Protein AF-A0A060Z0V4-F1 (afdb_monomer)

InterPro domains:
  IPR027417 P-loop containing nucleoside triphosphate hydrolase [G3DSA:3.40.50.300] (7-67)

Secondary structure (DSSP, 8-state):
--HHHHHHHHHSSPPTT----SS----S-------SS-----HHHHTT-TTSTTGGGGGG-HHHHT-

Foldseek 3Di:
DAPQVVVCVVVVDHQPPDDDDPDHRCPADDDDDDDPDRDDDFQVRQLPDPVHPNVVVPVVDPVRRVD

Mean predicted aligned error: 6.62 Å

Radius of gyration: 13.01 Å; Cα contacts (8 Å, |Δi|>4): 48; chains: 1; bounding box: 28×27×29 Å

Organism: Oncorhynchus mykiss (NCBI:txid8022)

Solvent-accessible surface area (backbone atoms only — not comparable to full-atom values): 4660 Å² total; per-residue (Å²): 132,62,67,68,58,55,51,27,65,77,64,75,42,86,60,89,90,67,62,91,60,100,56,97,59,79,86,51,90,81,88,86,74,94,66,99,62,95,79,86,78,56,43,70,62,43,36,68,38,87,94,41,98,36,50,84,54,56,87,66,38,66,79,62,34,73,86

Structure (mmCIF, N/CA/C/O backbone):
data_AF-A0A060Z0V4-F1
#
_entry.id   AF-A0A060Z0V4-F1
#
loop_
_atom_site.group_PDB
_atom_site.id
_atom_site.type_symbol
_atom_site.label_atom_id
_atom_site.label_alt_id
_atom_site.label_comp_id
_atom_site.label_asym_id
_atom_site.label_entity_id
_atom_site.label_seq_id
_atom_site.pdbx_PDB_ins_code
_atom_site.Cartn_x
_atom_site.Cartn_y
_atom_site.Cartn_z
_atom_site.occupancy
_atom_site.B_iso_or_equiv
_atom_site.auth_seq_id
_atom_site.auth_comp_id
_atom_site.auth_asym_id
_atom_site.auth_atom_id
_atom_site.pdbx_PDB_model_num
ATOM 1 N N . MET A 1 1 ? 8.566 16.964 4.912 1.00 44.06 1 MET A N 1
ATOM 2 C CA . MET A 1 1 ? 7.244 17.111 5.557 1.00 44.06 1 MET A CA 1
ATOM 3 C C . MET A 1 1 ? 6.580 15.745 5.509 1.00 44.06 1 MET A C 1
ATOM 5 O O . MET A 1 1 ? 6.377 15.225 4.423 1.00 44.06 1 MET A O 1
ATOM 9 N N . PHE A 1 2 ? 6.418 15.111 6.667 1.00 54.91 2 PHE A N 1
ATOM 10 C CA . PHE A 1 2 ? 6.079 13.694 6.816 1.00 54.91 2 PHE A CA 1
ATOM 11 C C . PHE A 1 2 ? 4.661 13.408 6.312 1.00 54.91 2 PHE A C 1
ATOM 13 O O . PHE A 1 2 ? 3.692 13.821 6.947 1.00 54.91 2 PHE A O 1
ATOM 20 N N . LEU A 1 3 ? 4.535 12.705 5.182 1.00 63.41 3 LEU A N 1
ATOM 21 C CA . LEU A 1 3 ? 3.230 12.302 4.646 1.00 63.41 3 LEU A CA 1
ATOM 22 C C . LEU A 1 3 ? 2.452 11.481 5.689 1.00 63.41 3 LEU A C 1
ATOM 24 O O . LEU A 1 3 ? 1.264 11.709 5.892 1.00 63.41 3 LEU A O 1
ATOM 28 N N . SER A 1 4 ? 3.153 10.617 6.431 1.00 67.06 4 SER A N 1
ATOM 29 C CA . SER A 1 4 ? 2.590 9.837 7.537 1.00 67.06 4 SER A CA 1
ATOM 30 C C . SER A 1 4 ? 2.034 10.697 8.675 1.00 67.06 4 SER A C 1
ATOM 32 O O . SER A 1 4 ? 0.984 10.372 9.220 1.00 67.06 4 SER A O 1
ATOM 34 N N . LEU A 1 5 ? 2.681 11.821 9.008 1.00 69.00 5 LEU A N 1
ATOM 35 C CA . LEU A 1 5 ? 2.218 12.728 10.065 1.00 69.00 5 LEU A CA 1
ATOM 36 C C . LEU A 1 5 ? 0.953 13.483 9.642 1.00 69.00 5 LEU A C 1
ATOM 38 O O . LEU A 1 5 ? 0.039 13.644 10.444 1.00 69.00 5 LEU A O 1
ATOM 42 N N . CYS A 1 6 ? 0.887 13.916 8.379 1.00 73.38 6 CYS A N 1
ATOM 43 C CA . CYS A 1 6 ? -0.308 14.551 7.827 1.00 73.38 6 CYS A CA 1
ATOM 44 C C . CYS A 1 6 ? -1.500 13.587 7.857 1.00 73.38 6 CYS A C 1
ATOM 46 O O . CYS A 1 6 ? -2.580 13.949 8.316 1.00 73.38 6 CYS A O 1
ATOM 48 N N . VAL A 1 7 ? -1.291 12.336 7.439 1.00 78.5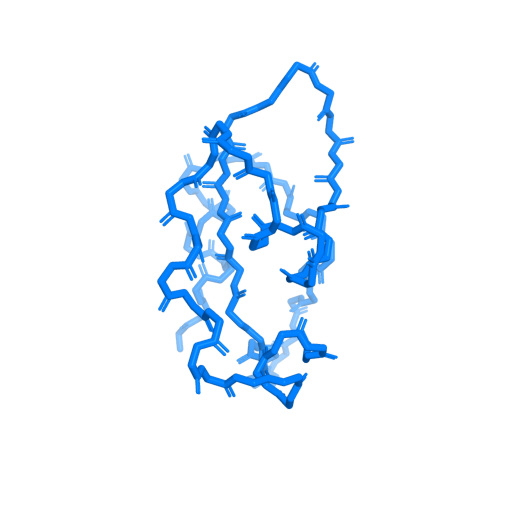6 7 VAL A N 1
ATOM 49 C CA . VAL A 1 7 ? -2.374 11.350 7.428 1.00 78.56 7 VAL A CA 1
ATOM 50 C C . VAL A 1 7 ? -2.794 10.947 8.846 1.00 78.56 7 VAL A C 1
ATOM 52 O O . VAL A 1 7 ? -3.992 10.892 9.108 1.00 78.56 7 VAL A O 1
ATOM 55 N N . ARG A 1 8 ? -1.852 10.776 9.788 1.00 79.81 8 ARG A N 1
ATOM 56 C CA . ARG A 1 8 ? -2.179 10.581 11.213 1.00 79.81 8 ARG A CA 1
ATOM 57 C C . ARG A 1 8 ? -2.998 11.740 11.775 1.00 79.81 8 ARG A C 1
ATOM 59 O O . ARG A 1 8 ? -3.925 11.507 12.536 1.00 79.81 8 ARG A O 1
ATOM 66 N N . TYR A 1 9 ? -2.654 12.979 11.428 1.00 81.62 9 TYR A N 1
ATOM 67 C CA . TYR A 1 9 ? -3.388 14.152 11.900 1.00 81.62 9 TYR A CA 1
ATOM 68 C C . TYR A 1 9 ? -4.828 14.181 11.374 1.00 81.62 9 TYR A C 1
ATOM 70 O O . TYR A 1 9 ? -5.743 14.474 12.131 1.00 81.62 9 TYR A O 1
ATOM 78 N N . VAL A 1 10 ? -5.038 13.841 10.099 1.00 83.94 10 VAL A N 1
ATOM 79 C CA . VAL A 1 10 ? -6.378 13.822 9.485 1.00 83.94 10 VAL A CA 1
ATOM 80 C C . VAL A 1 10 ? -7.235 12.664 10.000 1.00 83.94 10 VAL A C 1
ATOM 82 O O . VAL A 1 10 ? -8.440 12.831 10.162 1.00 83.94 10 VAL A O 1
ATOM 85 N N . LEU A 1 11 ? -6.637 11.493 10.227 1.00 83.19 11 LEU A N 1
ATOM 86 C CA . LEU A 1 11 ? -7.357 10.297 10.676 1.00 83.19 11 LEU A CA 1
ATOM 87 C C . LEU A 1 11 ? -7.433 10.169 12.203 1.00 83.19 11 LEU A C 1
ATOM 89 O O . LEU A 1 11 ? -8.097 9.262 12.689 1.00 83.19 11 LEU A O 1
ATOM 93 N N . GLU A 1 12 ? -6.717 11.021 12.942 1.00 83.19 12 GLU A N 1
ATOM 94 C CA . GLU A 1 12 ? -6.515 10.940 14.399 1.00 83.19 12 GLU A CA 1
ATOM 95 C C . GLU A 1 12 ? -6.080 9.542 14.896 1.00 83.19 12 GLU A C 1
ATOM 97 O O . GLU A 1 12 ? -6.214 9.204 16.070 1.00 83.19 12 GLU A O 1
ATOM 102 N N . GLN A 1 13 ? -5.507 8.733 14.002 1.00 80.38 13 GLN A N 1
ATOM 103 C CA . GLN A 1 13 ? -5.159 7.333 14.222 1.00 80.38 13 GLN A CA 1
ATOM 104 C C . GLN A 1 13 ? -3.740 7.051 13.722 1.00 80.38 13 GLN A C 1
ATOM 106 O O . GLN A 1 13 ? -3.278 7.621 12.729 1.00 80.38 13 GLN A O 1
ATOM 111 N N . ASP A 1 14 ? -3.038 6.160 14.422 1.00 76.50 14 ASP A N 1
ATOM 112 C CA . ASP A 1 14 ? -1.728 5.681 13.995 1.00 76.50 14 ASP A CA 1
ATOM 113 C C . ASP A 1 14 ? -1.837 4.740 12.789 1.00 76.50 14 ASP A C 1
ATOM 115 O O . ASP A 1 14 ? -2.741 3.918 12.691 1.00 76.50 14 ASP A O 1
ATOM 119 N N . ILE A 1 15 ? -0.892 4.869 11.856 1.00 77.31 15 ILE A N 1
ATOM 120 C CA . ILE A 1 15 ? -0.856 4.058 10.636 1.00 77.31 15 ILE A CA 1
ATOM 121 C C . ILE A 1 15 ? 0.029 2.834 10.894 1.00 77.31 15 ILE A C 1
ATOM 123 O O . ILE A 1 15 ? 1.221 3.007 11.183 1.00 77.31 15 ILE A O 1
ATOM 127 N N . PRO A 1 16 ? -0.491 1.605 10.736 1.00 74.81 16 PRO A N 1
ATOM 128 C CA . PRO A 1 16 ? 0.302 0.389 10.860 1.00 74.81 16 PRO A CA 1
ATOM 129 C C . PRO A 1 16 ? 1.532 0.420 9.946 1.00 74.81 16 PRO A C 1
ATOM 131 O O . PRO A 1 16 ? 1.431 0.693 8.752 1.00 74.81 16 PRO A O 1
ATOM 134 N N . GLY A 1 17 ? 2.712 0.150 10.507 1.00 70.50 17 GLY A N 1
ATOM 135 C CA . GLY A 1 17 ? 3.975 0.132 9.758 1.00 70.50 17 GLY A CA 1
ATOM 136 C C . GLY A 1 17 ? 4.620 1.503 9.525 1.00 70.50 17 GLY A C 1
ATOM 137 O O . GLY A 1 17 ? 5.761 1.558 9.072 1.00 70.50 17 GLY A O 1
ATOM 138 N N . SER A 1 18 ? 3.963 2.609 9.888 1.00 69.56 18 SER A N 1
ATOM 139 C CA . SER A 1 1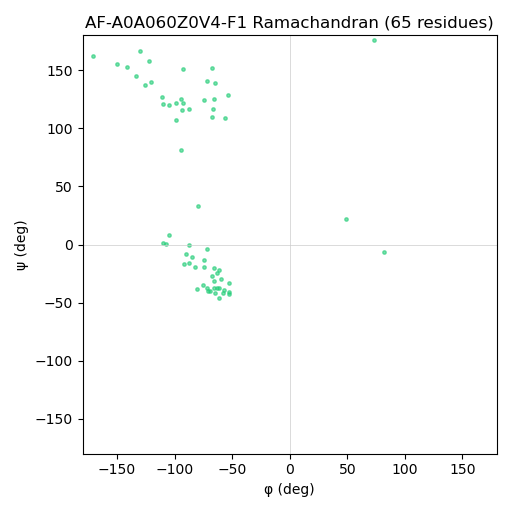8 ? 4.580 3.935 9.823 1.00 69.56 18 SER A CA 1
ATOM 140 C C . SER A 1 18 ? 5.593 4.124 10.956 1.00 69.56 18 SER A C 1
ATOM 142 O O . SER A 1 18 ? 5.248 4.036 12.134 1.00 69.56 18 SER A O 1
ATOM 144 N N . ARG A 1 19 ? 6.841 4.465 10.616 1.00 65.62 19 ARG A N 1
ATOM 145 C CA . ARG A 1 19 ? 7.829 4.983 11.575 1.00 65.62 19 ARG A CA 1
ATOM 146 C C . ARG A 1 19 ? 7.881 6.500 11.461 1.00 65.62 19 ARG A C 1
ATOM 148 O O . ARG A 1 19 ? 8.162 7.028 10.394 1.00 65.62 19 ARG A O 1
ATOM 155 N N . ILE A 1 20 ? 7.609 7.200 12.559 1.00 67.94 20 ILE A N 1
ATOM 156 C CA . ILE A 1 20 ? 7.776 8.655 12.643 1.00 67.94 20 ILE A CA 1
ATOM 157 C C . ILE A 1 20 ? 9.116 8.902 13.337 1.00 67.94 20 ILE A C 1
ATOM 159 O O . ILE A 1 20 ? 9.253 8.651 14.532 1.00 67.94 20 ILE A O 1
ATOM 163 N N . GLY A 1 21 ? 10.115 9.344 12.578 1.00 66.62 21 GLY A N 1
ATOM 164 C CA . GLY A 1 21 ? 11.438 9.710 13.086 1.00 66.62 21 GLY A CA 1
ATOM 165 C C . GLY A 1 21 ? 11.869 11.085 12.571 1.00 66.62 21 GLY A C 1
ATOM 166 O O . GLY A 1 21 ? 11.245 11.601 11.653 1.00 66.62 21 GLY A O 1
ATOM 167 N N . PRO A 1 22 ? 12.919 11.700 13.141 1.00 65.00 22 PRO A N 1
ATOM 168 C CA . PRO A 1 22 ? 13.420 13.008 12.700 1.00 65.00 22 PRO A CA 1
ATOM 169 C C . PRO A 1 22 ? 14.005 12.991 11.273 1.00 65.00 22 PRO A C 1
ATOM 171 O O . PRO A 1 22 ? 14.078 14.032 10.625 1.00 65.00 22 PRO A O 1
ATOM 174 N N . GLU A 1 23 ? 14.380 11.815 10.768 1.00 63.88 23 GLU A N 1
ATOM 175 C CA . GLU A 1 23 ? 14.872 11.586 9.405 1.00 63.88 23 GLU A CA 1
ATOM 176 C C . GLU A 1 23 ? 13.726 11.199 8.448 1.00 63.88 23 GLU A C 1
ATOM 178 O O . GLU A 1 23 ? 12.732 10.609 8.892 1.00 63.88 23 GLU A O 1
ATOM 183 N N . PRO A 1 24 ? 13.825 11.508 7.134 1.00 59.22 24 PRO A N 1
ATOM 184 C CA . PRO A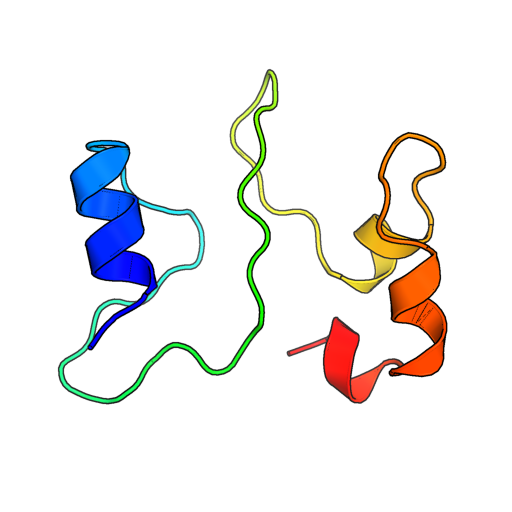 1 24 ? 12.825 11.098 6.150 1.00 59.22 24 PRO A CA 1
ATOM 185 C C . PRO A 1 24 ? 12.660 9.575 6.177 1.00 59.22 24 PRO A C 1
ATOM 187 O O . PRO A 1 24 ? 13.538 8.827 5.770 1.00 59.22 24 PRO A O 1
ATOM 190 N N . THR A 1 25 ? 11.519 9.138 6.696 1.00 58.66 25 THR A N 1
ATOM 191 C CA . THR A 1 25 ? 11.227 7.742 7.056 1.00 58.66 25 THR A CA 1
ATOM 192 C C . THR A 1 25 ? 10.200 7.102 6.123 1.00 58.66 25 THR A C 1
ATOM 194 O O . THR A 1 25 ? 9.829 5.953 6.316 1.00 58.66 25 THR A O 1
ATOM 197 N N . THR A 1 26 ? 9.725 7.837 5.111 1.00 60.72 26 THR A N 1
ATOM 198 C CA . THR A 1 26 ? 8.815 7.320 4.080 1.00 60.72 26 THR A CA 1
ATOM 199 C C . THR A 1 26 ? 9.638 6.866 2.876 1.00 60.72 26 THR A C 1
ATOM 201 O O . THR A 1 26 ? 9.828 7.618 1.921 1.00 60.72 26 THR A O 1
ATOM 204 N N . ASP A 1 27 ? 10.192 5.662 2.962 1.00 66.50 27 ASP A N 1
ATOM 205 C CA . ASP A 1 27 ? 10.955 4.995 1.898 1.00 66.50 27 ASP A CA 1
ATOM 206 C C . ASP A 1 27 ? 10.068 4.183 0.934 1.00 66.50 27 ASP A C 1
ATOM 208 O O . ASP A 1 27 ? 10.491 3.870 -0.186 1.00 66.50 27 ASP A O 1
ATOM 212 N N . CYS A 1 28 ? 8.824 3.911 1.333 1.00 73.50 28 CYS A N 1
ATOM 213 C CA . CYS A 1 28 ? 7.848 3.139 0.574 1.00 73.50 28 CYS A CA 1
ATOM 214 C C . CYS A 1 28 ? 6.548 3.915 0.288 1.00 73.50 28 CYS A C 1
ATOM 216 O O . CYS A 1 28 ? 6.196 4.903 0.939 1.00 73.50 28 CYS A O 1
ATOM 218 N N . PHE A 1 29 ? 5.835 3.480 -0.752 1.00 79.06 29 PHE A N 1
ATOM 219 C CA . PHE A 1 29 ? 4.523 4.012 -1.107 1.00 79.06 29 PHE A CA 1
ATOM 220 C C . PHE A 1 29 ? 3.438 3.254 -0.334 1.00 79.06 29 PHE A C 1
ATOM 222 O O . PHE A 1 29 ? 3.241 2.062 -0.559 1.00 79.06 29 PHE A O 1
ATOM 229 N N . THR A 1 30 ? 2.698 3.951 0.531 1.00 83.12 30 THR A N 1
ATOM 230 C CA . THR A 1 30 ? 1.630 3.353 1.350 1.00 83.12 30 THR A CA 1
ATOM 231 C C . THR A 1 30 ? 0.257 3.822 0.882 1.00 83.12 30 THR A C 1
ATOM 233 O O . THR A 1 30 ? -0.045 5.015 0.913 1.00 83.12 30 THR A O 1
ATOM 236 N N . ALA A 1 31 ? -0.603 2.880 0.491 1.00 85.56 31 ALA A N 1
ATOM 237 C CA . ALA A 1 31 ? -2.006 3.146 0.188 1.00 85.56 31 ALA A CA 1
ATOM 238 C C . ALA A 1 31 ? -2.871 2.889 1.431 1.00 85.56 31 ALA A C 1
ATOM 240 O O . ALA A 1 31 ? -2.983 1.753 1.887 1.00 85.56 31 ALA A O 1
ATOM 241 N N . ILE A 1 32 ? -3.500 3.938 1.962 1.00 86.38 32 ILE A N 1
ATOM 242 C CA . ILE A 1 32 ? -4.411 3.837 3.109 1.00 86.38 32 ILE A CA 1
ATOM 243 C C . ILE A 1 32 ? -5.836 3.714 2.585 1.00 86.38 32 ILE A C 1
ATOM 245 O O . ILE A 1 32 ? -6.287 4.522 1.772 1.00 86.38 32 ILE A O 1
ATOM 249 N N . MET A 1 33 ? -6.531 2.668 3.022 1.00 86.81 33 MET A N 1
ATOM 250 C CA . MET A 1 33 ? -7.870 2.322 2.562 1.00 86.81 33 MET A CA 1
ATOM 251 C C . MET A 1 33 ? -8.711 1.823 3.728 1.00 86.81 33 MET A C 1
ATOM 253 O O . MET A 1 33 ? -8.190 1.227 4.666 1.00 86.81 33 MET A O 1
ATOM 257 N N . HIS A 1 34 ? -10.023 2.003 3.620 1.00 86.75 34 HIS A N 1
ATOM 258 C CA . HIS A 1 34 ? -10.966 1.393 4.545 1.00 86.75 34 HIS A CA 1
ATOM 259 C C . HIS A 1 34 ? -10.955 -0.142 4.425 1.00 86.75 34 HIS A C 1
ATOM 261 O O . HIS A 1 34 ? -10.940 -0.693 3.316 1.00 86.75 34 HIS A O 1
ATOM 267 N N . GLY A 1 35 ? -11.019 -0.815 5.570 1.00 85.56 35 GLY A N 1
ATOM 268 C CA . GLY A 1 35 ? -11.191 -2.257 5.707 1.00 85.56 35 GLY A CA 1
ATOM 269 C C . GLY A 1 35 ? -11.930 -2.567 7.008 1.00 85.56 35 GLY A C 1
ATOM 270 O O . GLY A 1 35 ? -11.897 -1.769 7.938 1.00 85.56 35 GLY A O 1
ATOM 271 N N . GLU A 1 36 ? -12.607 -3.713 7.067 1.00 86.44 36 GLU A N 1
ATOM 272 C CA . GLU A 1 36 ? -13.337 -4.146 8.273 1.00 86.44 36 GLU A CA 1
ATOM 273 C C . GLU A 1 36 ? -12.398 -4.484 9.437 1.00 86.44 36 GLU A C 1
ATOM 275 O O . GLU A 1 36 ? -12.775 -4.380 10.601 1.00 86.44 36 GLU A O 1
ATOM 280 N N . VAL A 1 37 ? -11.169 -4.891 9.111 1.00 85.44 37 VAL A N 1
ATOM 281 C CA . VAL A 1 37 ? -10.130 -5.267 10.066 1.00 85.44 37 VAL A CA 1
ATOM 282 C C . VAL A 1 37 ? -8.882 -4.448 9.774 1.00 85.44 37 VAL A C 1
ATOM 284 O O . VAL A 1 37 ? -8.487 -4.286 8.617 1.00 85.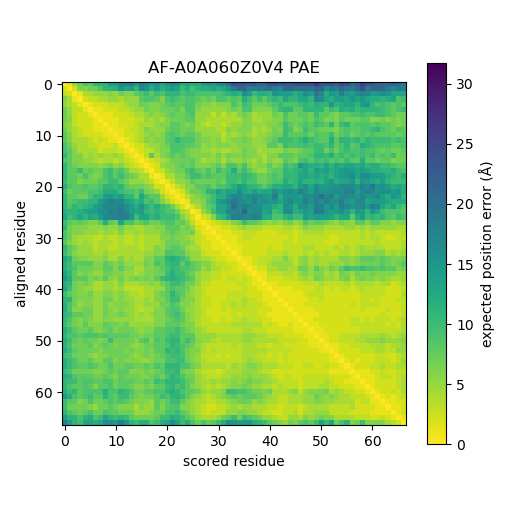44 37 VAL A O 1
ATOM 287 N N . GLU A 1 38 ? -8.250 -3.949 10.833 1.00 84.81 38 GLU A N 1
ATOM 288 C CA . GLU A 1 38 ? -6.962 -3.276 10.741 1.00 84.81 38 GLU A CA 1
ATOM 289 C C . GLU A 1 38 ? -5.880 -4.271 10.300 1.00 84.81 38 GLU A C 1
ATOM 291 O O . GLU A 1 38 ? -5.691 -5.329 10.904 1.00 84.81 38 GLU A O 1
ATOM 296 N N . GLY A 1 39 ? -5.172 -3.949 9.218 1.00 87.00 39 GLY A N 1
ATOM 297 C CA . GLY A 1 39 ? -4.159 -4.837 8.667 1.00 87.00 39 GLY A CA 1
ATOM 298 C C . GLY A 1 39 ? -3.327 -4.190 7.569 1.00 87.00 39 GLY A C 1
ATOM 299 O O . GLY A 1 39 ? -3.709 -3.181 6.978 1.00 87.00 39 GLY A O 1
ATOM 300 N N . VAL A 1 40 ? -2.173 -4.798 7.294 1.00 87.88 40 VAL A N 1
ATOM 301 C CA . VAL A 1 40 ? -1.251 -4.379 6.233 1.00 87.88 40 VAL A CA 1
ATOM 302 C C . VAL A 1 40 ? -1.254 -5.433 5.135 1.00 87.88 40 VAL A C 1
ATOM 304 O O . VAL A 1 40 ? -1.027 -6.613 5.401 1.00 87.88 40 VAL A O 1
ATOM 307 N N . ILE A 1 41 ? -1.491 -5.004 3.894 1.00 88.31 41 ILE A N 1
ATOM 308 C CA . ILE A 1 41 ? -1.420 -5.865 2.709 1.00 88.31 41 ILE A CA 1
ATOM 309 C C . ILE A 1 41 ? -0.126 -5.524 1.957 1.00 88.31 41 ILE A C 1
ATOM 311 O O . ILE A 1 41 ? 0.028 -4.375 1.538 1.00 88.31 41 ILE A O 1
ATOM 315 N N . PRO A 1 42 ? 0.805 -6.478 1.764 1.00 89.19 42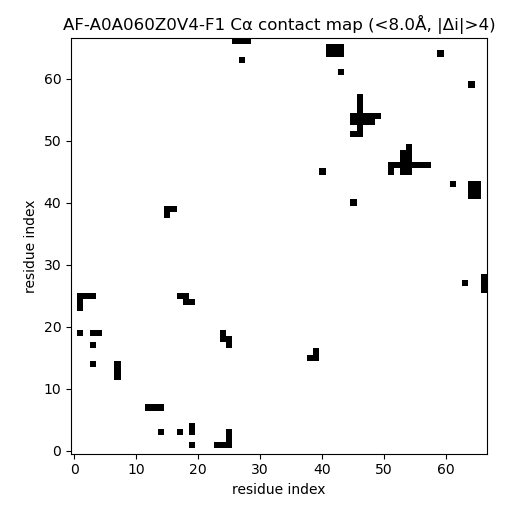 PRO A N 1
ATOM 316 C CA . PRO A 1 42 ? 2.041 -6.219 1.031 1.00 89.19 42 PRO A CA 1
ATOM 317 C C . PRO A 1 42 ? 1.760 -5.946 -0.452 1.00 89.19 42 PRO A C 1
ATOM 319 O O . PRO A 1 42 ? 0.815 -6.499 -1.022 1.00 89.19 42 PRO A O 1
ATOM 322 N N . GLY A 1 43 ? 2.619 -5.156 -1.106 1.00 88.50 43 GLY A N 1
ATOM 323 C CA . GLY A 1 43 ? 2.428 -4.715 -2.494 1.00 88.50 43 GLY A CA 1
ATOM 324 C C . GLY A 1 43 ? 2.178 -5.860 -3.481 1.00 88.50 43 GLY A C 1
ATOM 325 O O . GLY A 1 43 ? 1.253 -5.784 -4.286 1.00 88.50 43 GLY A O 1
ATOM 326 N N . ASN A 1 44 ? 2.916 -6.969 -3.368 1.00 90.56 44 ASN A N 1
ATOM 327 C CA . ASN A 1 44 ? 2.724 -8.138 -4.242 1.00 90.56 44 ASN A CA 1
ATOM 328 C C . ASN A 1 44 ? 1.339 -8.783 -4.097 1.00 90.56 44 ASN A C 1
ATOM 330 O O . ASN A 1 44 ? 0.771 -9.242 -5.084 1.00 90.56 44 ASN A O 1
ATOM 334 N N . ALA A 1 45 ? 0.794 -8.827 -2.878 1.00 90.44 45 ALA A N 1
ATOM 335 C CA . ALA A 1 45 ? -0.551 -9.350 -2.642 1.00 90.44 45 ALA A CA 1
ATOM 336 C C . ALA A 1 45 ? -1.616 -8.343 -3.104 1.00 90.44 45 ALA A C 1
ATOM 338 O O . ALA A 1 45 ? -2.655 -8.723 -3.639 1.00 90.44 45 ALA A O 1
ATOM 339 N N . LEU A 1 46 ? -1.329 -7.049 -2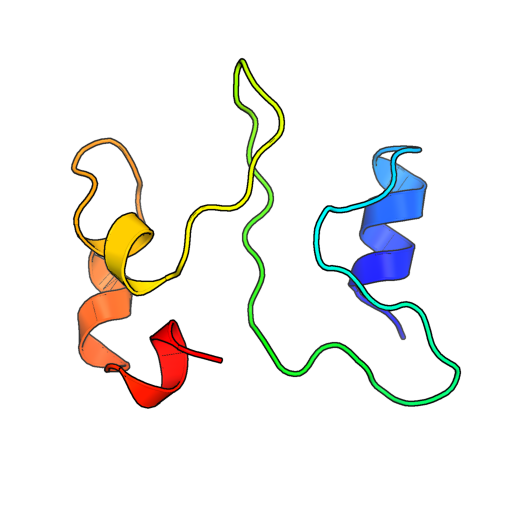.954 1.00 90.81 46 LEU A N 1
ATOM 340 C CA . LEU A 1 46 ? -2.237 -5.975 -3.330 1.00 90.81 46 LEU A CA 1
ATOM 341 C C . LEU A 1 46 ? -2.484 -5.911 -4.846 1.00 90.81 46 LEU A C 1
ATOM 343 O O . LEU A 1 46 ? -3.605 -5.637 -5.272 1.00 90.81 46 LEU A O 1
ATOM 347 N N . ILE A 1 47 ? -1.465 -6.179 -5.669 1.00 91.50 47 ILE A N 1
ATOM 348 C CA . ILE A 1 47 ? -1.595 -6.110 -7.134 1.00 91.50 47 ILE A CA 1
ATOM 349 C C . ILE A 1 47 ? -2.371 -7.284 -7.744 1.00 91.50 47 ILE A C 1
ATOM 351 O O . ILE A 1 47 ? -2.838 -7.170 -8.878 1.00 91.50 47 ILE A O 1
ATOM 355 N N . VAL A 1 48 ? -2.507 -8.407 -7.029 1.00 90.06 48 VAL A N 1
ATOM 3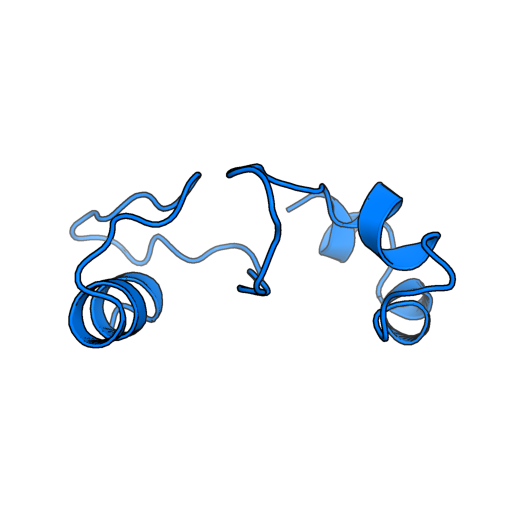56 C CA . VAL A 1 48 ? -3.234 -9.588 -7.526 1.00 90.06 48 VAL A CA 1
ATOM 357 C C . VAL A 1 48 ? -4.714 -9.581 -7.135 1.00 90.06 48 VAL A C 1
ATOM 359 O O . VAL A 1 48 ? -5.504 -10.279 -7.773 1.00 90.06 48 VAL A O 1
ATOM 362 N N . ASP A 1 49 ? -5.115 -8.761 -6.157 1.00 89.62 49 ASP A N 1
ATOM 363 C CA . ASP A 1 49 ? -6.508 -8.642 -5.718 1.00 89.62 49 ASP A CA 1
ATOM 364 C C . ASP A 1 49 ? -7.393 -8.027 -6.831 1.00 89.62 49 ASP A C 1
ATOM 366 O O . ASP A 1 49 ? -7.179 -6.876 -7.228 1.00 89.62 49 ASP A O 1
ATOM 370 N N . PRO A 1 50 ? -8.395 -8.758 -7.369 1.00 89.69 50 PRO A N 1
ATOM 371 C CA . PRO A 1 50 ? -9.324 -8.227 -8.370 1.00 89.69 50 PRO A CA 1
ATOM 372 C C . PRO A 1 50 ? -10.184 -7.067 -7.870 1.00 89.69 50 PRO A C 1
ATOM 374 O O . PRO A 1 50 ? -10.653 -6.277 -8.688 1.00 89.69 50 PRO A O 1
ATOM 377 N N . ASN A 1 51 ? -10.401 -6.963 -6.560 1.00 90.00 51 ASN A N 1
ATOM 378 C CA . ASN A 1 51 ? -11.279 -5.964 -5.959 1.00 90.00 51 ASN A CA 1
ATOM 379 C C . ASN A 1 51 ? -10.558 -4.645 -5.669 1.00 90.00 51 ASN A C 1
ATOM 381 O O . ASN A 1 51 ? -11.169 -3.712 -5.141 1.00 90.00 51 ASN A O 1
ATOM 385 N N . LYS A 1 52 ? -9.257 -4.557 -5.973 1.00 87.88 52 LYS A N 1
ATOM 386 C CA . LYS A 1 52 ? -8.445 -3.378 -5.689 1.00 87.88 52 LYS A CA 1
ATOM 387 C C . LYS A 1 52 ? -7.851 -2.786 -6.971 1.00 87.88 52 LYS A C 1
ATOM 389 O O . LYS A 1 52 ? -7.370 -3.516 -7.839 1.00 87.88 52 LYS A O 1
ATOM 394 N N . PRO A 1 53 ? -7.816 -1.450 -7.102 1.00 91.00 53 PRO A N 1
ATOM 395 C CA . PRO A 1 53 ? -7.393 -0.777 -8.330 1.00 91.00 53 PRO A CA 1
ATOM 396 C C . PRO A 1 53 ? -5.859 -0.700 -8.500 1.00 91.00 53 PRO A C 1
ATOM 398 O O . PRO A 1 53 ? -5.352 0.265 -9.063 1.00 91.00 53 PRO A O 1
ATOM 401 N N . PHE A 1 54 ? -5.096 -1.696 -8.031 1.00 90.81 54 PHE A N 1
ATOM 402 C CA . PHE A 1 54 ? -3.622 -1.646 -8.003 1.00 90.81 54 PHE A CA 1
ATOM 403 C C . PHE A 1 54 ? -2.931 -2.545 -9.027 1.00 90.81 54 PHE A C 1
ATOM 405 O O . PHE A 1 54 ? -1.708 -2.528 -9.124 1.00 90.81 54 PHE A O 1
ATOM 412 N N . ARG A 1 55 ? -3.681 -3.279 -9.855 1.00 89.75 55 ARG A N 1
ATOM 413 C CA . ARG A 1 55 ? -3.121 -4.135 -10.921 1.00 89.75 55 ARG A CA 1
ATOM 414 C C . ARG A 1 55 ? -2.150 -3.402 -11.850 1.00 89.75 55 ARG A C 1
ATOM 416 O O . ARG A 1 55 ? -1.165 -3.982 -12.298 1.00 89.75 55 ARG A O 1
ATOM 423 N N . ASN A 1 56 ? -2.387 -2.112 -12.08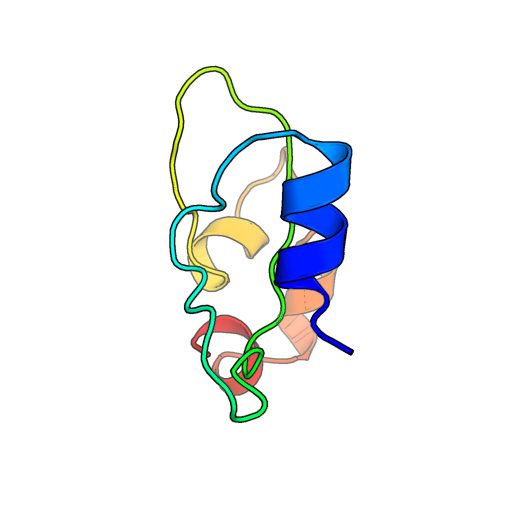3 1.00 89.12 56 ASN A N 1
ATOM 424 C CA . ASN A 1 56 ? -1.540 -1.265 -12.924 1.00 89.12 56 ASN A CA 1
ATOM 425 C C . ASN A 1 56 ? -0.186 -0.917 -12.285 1.00 89.12 56 ASN A C 1
ATOM 427 O O . ASN A 1 56 ? 0.631 -0.280 -12.942 1.00 89.12 56 ASN A O 1
ATOM 431 N N . LEU A 1 57 ? 0.072 -1.329 -11.037 1.00 87.88 57 LEU A N 1
ATOM 432 C CA . LEU A 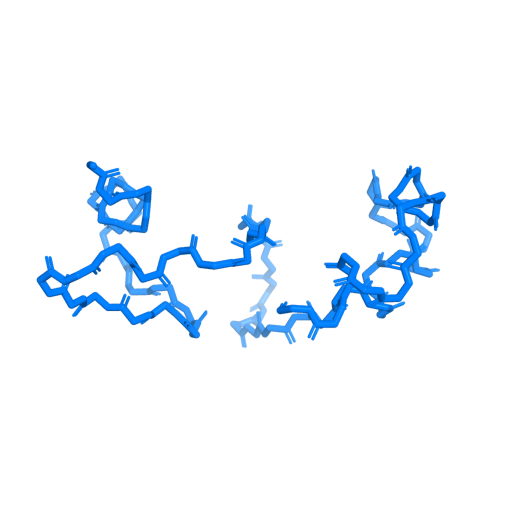1 57 ? 1.385 -1.196 -10.404 1.00 87.88 57 LEU A CA 1
ATOM 433 C C . LEU A 1 57 ? 2.339 -2.353 -10.751 1.00 87.88 57 LEU A C 1
ATOM 435 O O . LEU A 1 57 ? 3.537 -2.255 -10.494 1.00 87.88 57 LEU A O 1
ATOM 439 N N . ASN A 1 58 ? 1.839 -3.425 -11.374 1.00 87.06 58 ASN A N 1
ATOM 440 C CA . ASN A 1 58 ? 2.643 -4.576 -11.798 1.00 87.06 58 ASN A CA 1
ATOM 441 C C . ASN A 1 58 ? 3.872 -4.191 -12.666 1.00 87.06 58 ASN A C 1
ATOM 443 O O . ASN A 1 58 ? 4.965 -4.688 -12.391 1.00 87.06 58 ASN A O 1
ATOM 447 N N . PRO A 1 59 ? 3.782 -3.242 -13.626 1.00 90.31 59 PRO A N 1
ATOM 448 C CA . PRO A 1 59 ? 4.931 -2.831 -14.438 1.00 90.31 59 PRO A CA 1
ATOM 449 C C . PRO A 1 59 ? 6.107 -2.223 -13.655 1.00 90.31 59 PRO A C 1
ATOM 451 O O . PRO A 1 59 ? 7.225 -2.238 -14.165 1.00 90.31 59 PRO A O 1
ATOM 454 N N . PHE A 1 60 ? 5.901 -1.703 -12.436 1.00 87.00 60 PHE A N 1
ATOM 455 C CA . PHE A 1 60 ? 6.996 -1.166 -11.610 1.00 87.00 60 PHE A CA 1
ATOM 456 C C . PHE A 1 60 ? 7.869 -2.269 -10.983 1.00 87.00 60 PHE A C 1
ATOM 458 O O . PHE A 1 60 ? 8.974 -1.994 -10.512 1.00 87.00 60 PHE A O 1
ATOM 465 N N . GLY A 1 61 ? 7.403 -3.522 -11.013 1.00 86.38 61 GLY A N 1
ATOM 466 C CA . GLY A 1 61 ? 8.166 -4.701 -10.619 1.00 86.38 61 GLY A CA 1
ATOM 467 C C . GLY A 1 61 ? 8.394 -4.864 -9.111 1.00 86.38 61 GLY A C 1
ATOM 468 O O . GLY A 1 61 ? 8.059 -4.017 -8.283 1.00 86.38 61 GLY A O 1
ATOM 469 N N . ASN A 1 62 ? 9.016 -5.989 -8.750 1.00 84.62 62 ASN A N 1
ATOM 470 C CA . ASN A 1 62 ? 9.207 -6.417 -7.357 1.00 84.62 62 ASN A CA 1
ATOM 471 C C . ASN A 1 62 ? 10.008 -5.425 -6.502 1.00 84.62 62 ASN A C 1
ATOM 473 O O . ASN A 1 62 ? 9.792 -5.352 -5.298 1.00 84.62 62 ASN A O 1
ATOM 477 N N . THR A 1 63 ? 10.925 -4.653 -7.092 1.00 83.75 63 THR A N 1
ATOM 478 C CA . THR A 1 63 ? 11.703 -3.644 -6.354 1.00 83.75 63 THR A CA 1
ATOM 479 C C . THR A 1 63 ? 10.827 -2.510 -5.833 1.00 83.75 63 THR A C 1
ATOM 481 O O . THR A 1 63 ? 11.136 -1.945 -4.791 1.00 83.75 63 THR A O 1
ATOM 484 N N . PHE A 1 64 ? 9.748 -2.172 -6.537 1.00 84.25 64 PHE A N 1
ATOM 485 C CA . PHE A 1 64 ? 8.775 -1.189 -6.071 1.00 84.25 64 PHE A CA 1
ATOM 486 C C . PHE A 1 64 ? 7.798 -1.803 -5.059 1.00 84.25 64 PHE A C 1
ATOM 488 O O . PHE A 1 64 ? 7.445 -1.158 -4.081 1.00 84.25 64 PHE A O 1
ATOM 495 N N . LEU A 1 65 ? 7.392 -3.057 -5.274 1.00 85.06 65 LEU A N 1
ATOM 496 C CA . LEU A 1 65 ? 6.345 -3.723 -4.490 1.00 85.06 65 LEU A CA 1
ATOM 497 C C . LEU A 1 65 ? 6.814 -4.321 -3.149 1.00 85.06 65 LEU A C 1
ATOM 499 O O . LEU A 1 65 ? 5.973 -4.599 -2.296 1.00 85.06 65 LEU A O 1
ATOM 503 N N . ASN A 1 66 ? 8.122 -4.548 -2.982 1.00 79.69 66 ASN A N 1
ATOM 504 C CA . ASN A 1 66 ? 8.737 -5.128 -1.776 1.00 79.69 66 ASN A CA 1
ATOM 505 C C . ASN A 1 66 ? 9.476 -4.107 -0.898 1.00 79.69 66 ASN A C 1
ATOM 507 O O . ASN A 1 66 ? 10.215 -4.521 -0.004 1.00 79.69 66 ASN A O 1
ATOM 511 N N . ARG A 1 67 ? 9.354 -2.809 -1.190 1.00 69.31 67 ARG A N 1
ATOM 512 C CA . ARG A 1 67 ? 9.897 -1.761 -0.320 1.00 69.31 67 ARG A CA 1
ATOM 513 C C . ARG A 1 67 ? 8.985 -1.500 0.862 1.00 69.31 67 ARG A C 1
ATOM 515 O O . ARG A 1 67 ? 7.752 -1.508 0.656 1.00 69.31 67 ARG A O 1
#

Sequence (67 aa):
MFLSLCVRYVLEQDIPGSRIGPEPTTDCFTAIMHGEVEGVIPGNALIVDPNKPFRNLNPFGNTFLNR

pLDDT: mean 79.79, std 10.78, range [44.06, 91.5]